Protein AF-A0A848VL19-F1 (afdb_monomer)

Nearest PDB structures (foldseek):
  5syn-assembly4_D  TM=7.194E-01  e=3.105E-04  Homo sapiens
  5syn-assembly3_C  TM=7.192E-01  e=1.170E-03  Homo sapiens
  6bje-assembly2_B  TM=7.110E-01  e=5.032E-03  Homo sapiens
  6qgo-assembly1_B  TM=7.159E-01  e=5.032E-03  Homo sapiens
  6bje-assembly1_A  TM=6.311E-01  e=4.709E-03  Homo sapiens

Solvent-accessible surface area (backbone atoms only — not comparable to full-atom values): 6571 Å² total; per-residue (Å²): 134,89,81,91,83,87,80,90,77,92,77,93,79,53,67,48,76,49,67,49,77,93,58,34,81,45,76,45,80,46,79,69,58,80,54,43,44,38,67,67,46,49,67,73,47,53,85,73,67,44,90,42,30,22,41,35,23,54,40,44,80,53,66,45,68,46,90,82,74,42,88,63,62,23,16,24,62,64,56,86,89,53,37,72,61,31,48,52,52,51,49,52,49,51,52,53,49,54,58,69,72,42,74,84,74,134

Radius of gyration: 16.23 Å; Cα contacts (8 Å, |Δi|>4): 139; chains: 1; bounding box: 48×24×52 Å

pLDDT: mean 91.0, std 11.44, range [45.34, 98.5]

Foldseek 3Di:
DDDDDDDDDDDDWDKDKDEDLVQAPEEAEDEDDWFDAQVVSVVVCVVVDDNRYMYMGTFAPAWDADPPNPVRIGHDQDDPPCRVVSVVVVVVVVVVVVVVSDDPDD

Mean predicted aligned error: 4.66 Å

Secondary structure (DSSP, 8-state):
--------------EEEES-TTT-SEEEE----TT--HHHHHHHHGGG--TTEEEEEEPPSEEEEPTTT-SSEEEES--STTHHHHHHHHHHHHHHHHHHHSPPP-

Sequence (106 aa):
MATEHKIAVTRTARYLISGDPRKARETWLLLHGYGQLADDFLKACRVLESPDRLLVVPEGLSRFYGKGFSERPGASWMTREAREDEIRDYVGYMDALMAHLSPPGP

Structure (mmCIF, N/CA/C/O backbone):
data_AF-A0A848VL19-F1
#
_entry.id   AF-A0A848VL19-F1
#
loop_
_atom_site.group_PDB
_atom_site.id
_atom_site.type_symbol
_atom_site.label_atom_id
_atom_site.label_alt_id
_atom_site.label_comp_id
_atom_site.label_asym_id
_atom_site.label_entity_id
_atom_site.label_seq_id
_atom_site.pdbx_PDB_ins_code
_atom_site.Cartn_x
_atom_site.Cartn_y
_atom_site.Cartn_z
_atom_site.occupancy
_atom_site.B_iso_or_equiv
_atom_site.auth_seq_id
_atom_site.auth_comp_id
_atom_site.auth_asym_id
_atom_site.auth_atom_id
_atom_site.pdbx_PDB_model_num
ATOM 1 N N . MET A 1 1 ? 18.073 -1.883 -33.393 1.00 80.25 1 MET A N 1
ATOM 2 C CA . MET A 1 1 ? 17.716 -0.947 -32.306 1.00 80.25 1 MET A CA 1
ATOM 3 C C . MET A 1 1 ? 16.505 -1.514 -31.591 1.00 80.25 1 MET A C 1
ATOM 5 O O . MET A 1 1 ? 15.684 -2.120 -32.267 1.00 80.25 1 MET A O 1
ATOM 9 N N . ALA A 1 2 ? 16.427 -1.393 -30.268 1.00 88.69 2 ALA A N 1
ATOM 10 C CA . ALA A 1 2 ? 15.231 -1.781 -29.522 1.00 88.69 2 ALA A CA 1
ATOM 11 C C . ALA A 1 2 ? 14.253 -0.597 -29.459 1.00 88.69 2 ALA A C 1
ATOM 13 O O . ALA A 1 2 ? 14.693 0.551 -29.404 1.00 88.69 2 ALA A O 1
ATOM 14 N N . THR A 1 3 ? 12.953 -0.882 -29.462 1.00 95.44 3 THR A N 1
ATOM 15 C CA . THR A 1 3 ? 11.880 0.102 -29.271 1.00 95.44 3 THR A CA 1
ATOM 16 C C . THR A 1 3 ? 11.096 -0.287 -28.026 1.00 95.44 3 THR A C 1
ATOM 18 O O . THR A 1 3 ? 10.744 -1.454 -27.858 1.00 95.44 3 THR A O 1
ATOM 21 N N . GLU A 1 4 ? 10.858 0.674 -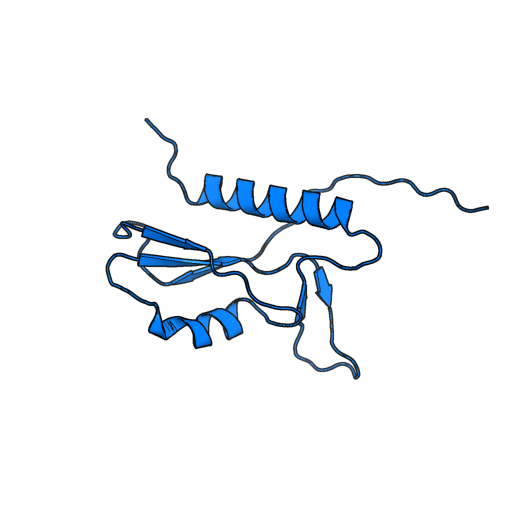27.138 1.00 93.25 4 GLU A N 1
ATOM 22 C CA . GLU A 1 4 ? 10.088 0.459 -25.914 1.00 93.25 4 GLU A CA 1
A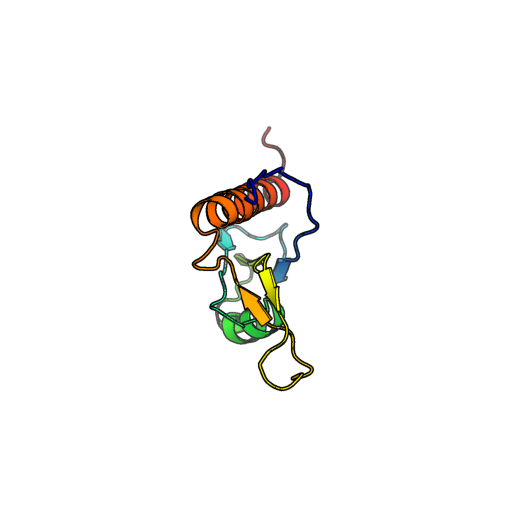TOM 23 C C . GLU A 1 4 ? 8.583 0.579 -26.193 1.00 93.25 4 GLU A C 1
ATOM 25 O O . GLU A 1 4 ? 8.135 1.497 -26.879 1.00 93.25 4 GLU A O 1
ATOM 30 N N . HIS A 1 5 ? 7.800 -0.336 -25.624 1.00 94.94 5 HIS A N 1
ATOM 31 C CA . HIS A 1 5 ? 6.341 -0.295 -25.621 1.00 94.94 5 HIS A CA 1
ATOM 32 C C . HIS A 1 5 ? 5.844 -0.637 -24.215 1.00 94.94 5 HIS A C 1
ATOM 34 O O . HIS A 1 5 ? 6.368 -1.555 -23.584 1.00 94.94 5 HIS A O 1
ATOM 40 N N . LYS A 1 6 ? 4.831 0.086 -23.730 1.00 94.69 6 LYS A N 1
ATOM 41 C CA . LYS A 1 6 ? 4.285 -0.066 -22.374 1.00 94.69 6 LYS A CA 1
ATOM 42 C C . LYS A 1 6 ? 2.794 -0.378 -22.437 1.00 94.69 6 LYS A C 1
ATOM 44 O O . LYS A 1 6 ? 2.083 0.172 -23.275 1.00 94.69 6 LYS A O 1
ATOM 49 N N . ILE A 1 7 ? 2.330 -1.247 -21.544 1.00 95.81 7 ILE A N 1
ATOM 50 C CA . ILE A 1 7 ? 0.913 -1.571 -21.357 1.00 95.81 7 ILE A CA 1
ATOM 51 C C . ILE A 1 7 ? 0.584 -1.553 -19.865 1.00 95.81 7 ILE A C 1
ATOM 53 O O . ILE A 1 7 ? 1.417 -1.937 -19.046 1.00 95.81 7 ILE A O 1
ATOM 57 N N . ALA A 1 8 ? -0.632 -1.137 -19.521 1.00 94.50 8 ALA A N 1
ATOM 58 C CA . ALA A 1 8 ? -1.152 -1.260 -18.165 1.00 94.50 8 ALA A CA 1
ATOM 59 C C . ALA A 1 8 ? -1.777 -2.648 -17.966 1.00 94.50 8 ALA A C 1
ATOM 61 O O . ALA A 1 8 ? -2.442 -3.173 -18.862 1.00 94.50 8 ALA A O 1
ATOM 62 N N . VAL A 1 9 ? -1.584 -3.232 -16.783 1.00 93.94 9 VAL A N 1
ATOM 63 C CA . VAL A 1 9 ? -2.141 -4.540 -16.407 1.00 93.94 9 VAL A CA 1
ATOM 64 C C . VAL A 1 9 ? -2.720 -4.489 -14.999 1.00 93.94 9 VAL A C 1
ATOM 66 O O . VAL A 1 9 ? -2.263 -3.728 -14.149 1.00 93.94 9 VAL A O 1
ATOM 69 N N . THR A 1 10 ? -3.717 -5.327 -14.721 1.00 92.62 10 THR A N 1
ATOM 70 C CA . THR A 1 10 ? -4.242 -5.482 -13.360 1.00 92.62 10 THR A CA 1
ATOM 71 C C . THR A 1 10 ? -3.299 -6.340 -12.522 1.00 92.62 10 THR A C 1
ATOM 73 O O . THR A 1 10 ? -2.787 -7.359 -12.986 1.00 92.62 10 THR A O 1
ATOM 76 N N . ARG A 1 11 ? -3.103 -5.958 -11.258 1.00 92.31 11 ARG A N 1
ATOM 77 C CA . ARG A 1 11 ? -2.255 -6.683 -10.313 1.00 92.31 11 ARG A CA 1
ATOM 78 C C . ARG A 1 11 ? -2.933 -6.825 -8.955 1.00 92.31 11 ARG A C 1
ATOM 80 O O . ARG A 1 11 ? -3.576 -5.899 -8.475 1.00 92.31 11 ARG A O 1
ATOM 87 N N . THR A 1 12 ? -2.737 -7.970 -8.305 1.00 95.38 12 THR A N 1
ATOM 88 C CA . THR A 1 12 ? -3.161 -8.174 -6.915 1.00 95.38 12 THR A CA 1
ATOM 89 C C . THR A 1 12 ? -2.220 -7.439 -5.960 1.00 95.38 12 THR A C 1
ATOM 91 O O . THR A 1 12 ? -1.029 -7.759 -5.869 1.00 95.38 12 THR A O 1
ATOM 94 N N . ALA A 1 13 ? -2.761 -6.463 -5.235 1.00 96.69 13 ALA A N 1
ATOM 95 C CA . ALA A 1 13 ? -2.051 -5.738 -4.191 1.00 96.69 13 ALA A CA 1
ATOM 96 C C . ALA A 1 13 ? -2.303 -6.357 -2.807 1.00 96.69 13 ALA A C 1
ATOM 98 O O . ALA A 1 13 ? -3.333 -6.989 -2.575 1.00 96.69 13 ALA A O 1
ATOM 99 N N . ARG A 1 14 ? -1.351 -6.189 -1.882 1.00 97.25 14 ARG A N 1
ATOM 100 C CA . ARG A 1 14 ? -1.447 -6.695 -0.505 1.00 97.25 14 ARG A CA 1
ATOM 101 C C . ARG A 1 14 ? -1.517 -5.511 0.442 1.00 97.25 14 ARG A C 1
ATOM 103 O O . ARG A 1 14 ? -0.684 -4.621 0.350 1.00 97.25 14 ARG A O 1
ATOM 110 N N . TYR A 1 15 ? -2.460 -5.534 1.369 1.00 98.06 15 TYR A N 1
ATOM 111 C CA . TYR A 1 15 ? -2.521 -4.597 2.483 1.00 98.06 15 TYR A CA 1
ATOM 112 C C . TYR A 1 15 ? -2.921 -5.346 3.750 1.00 98.06 15 TYR A C 1
ATOM 114 O O . TYR A 1 15 ? -3.485 -6.440 3.689 1.00 98.06 15 TYR A O 1
ATOM 122 N N . LEU A 1 16 ? -2.595 -4.766 4.895 1.00 98.12 16 LEU A N 1
ATOM 123 C CA . LEU A 1 16 ? -2.982 -5.259 6.211 1.00 98.12 16 LEU A CA 1
ATOM 124 C C . LEU A 1 16 ? -3.849 -4.216 6.897 1.00 98.12 16 LEU A C 1
ATOM 126 O O . LEU A 1 16 ? -3.717 -3.024 6.624 1.00 98.12 16 LEU A O 1
ATOM 130 N N . ILE A 1 17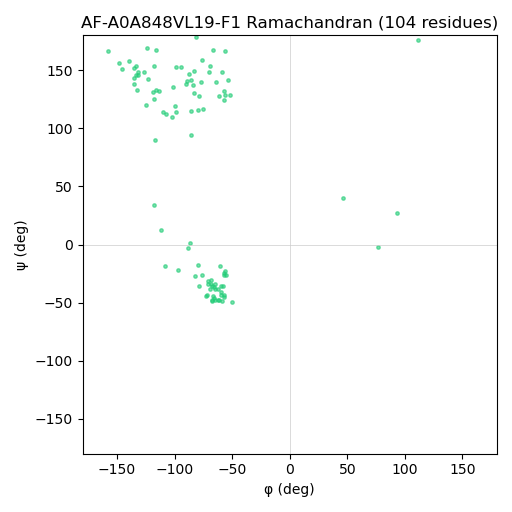 ? -4.701 -4.669 7.808 1.00 97.19 17 ILE A N 1
ATOM 131 C CA . ILE A 1 17 ? -5.466 -3.787 8.682 1.00 97.19 17 ILE A CA 1
ATOM 132 C C . ILE A 1 17 ? -5.257 -4.173 10.147 1.00 97.19 17 ILE A C 1
ATOM 134 O O . ILE A 1 17 ? -5.072 -5.351 10.452 1.00 97.19 17 ILE A O 1
ATOM 138 N N . SER A 1 18 ? -5.307 -3.188 11.042 1.00 97.69 18 SER A N 1
ATOM 139 C CA . SER A 1 18 ? -5.447 -3.400 12.488 1.00 97.69 18 SER A CA 1
ATOM 140 C C . SER A 1 18 ? -6.526 -2.472 13.045 1.00 97.69 18 SER A C 1
ATOM 142 O O . SER A 1 18 ? -6.549 -1.286 12.715 1.00 97.69 18 SER A O 1
ATOM 144 N N . GLY A 1 19 ? -7.431 -3.019 13.859 1.00 95.38 19 GLY A N 1
ATOM 145 C CA . GLY A 1 19 ? -8.658 -2.357 14.322 1.00 95.38 19 GLY A CA 1
ATOM 146 C C . GLY A 1 19 ? -9.937 -2.980 13.743 1.00 95.38 19 GLY A C 1
ATOM 147 O O . GLY A 1 19 ? -9.880 -3.908 12.937 1.00 95.38 19 GLY A O 1
ATOM 148 N N . ASP A 1 20 ? -11.106 -2.488 14.173 1.00 93.31 20 ASP A N 1
ATOM 149 C CA . ASP A 1 20 ? -12.421 -2.917 13.660 1.00 93.31 20 ASP A CA 1
ATOM 150 C C . ASP A 1 20 ? -12.970 -1.858 12.685 1.00 93.31 20 ASP A C 1
ATOM 152 O O . ASP A 1 20 ? -13.382 -0.783 13.137 1.00 93.31 20 ASP A O 1
ATOM 156 N N . PRO A 1 21 ? -13.038 -2.143 11.369 1.00 91.44 21 PRO A N 1
ATOM 157 C CA . PRO A 1 21 ? -13.554 -1.201 10.373 1.00 91.44 21 PRO A CA 1
ATOM 158 C C . PRO A 1 21 ? -14.971 -0.696 10.663 1.00 91.44 21 PRO A C 1
ATOM 160 O O . PRO A 1 21 ? -15.327 0.399 10.250 1.00 91.44 21 PRO A O 1
ATOM 163 N N . ARG A 1 22 ? -15.788 -1.466 11.394 1.00 89.69 22 ARG A N 1
ATOM 164 C CA . ARG A 1 22 ? -17.176 -1.089 11.716 1.00 89.69 22 ARG A CA 1
ATOM 165 C C . ARG A 1 22 ? -17.270 -0.086 12.864 1.00 89.69 22 ARG A C 1
ATOM 167 O O . ARG A 1 22 ? -18.328 0.500 13.069 1.00 89.69 22 ARG A O 1
ATOM 174 N N . LYS A 1 23 ? -16.202 0.055 13.653 1.00 91.56 23 LYS A N 1
ATOM 175 C CA . LYS A 1 23 ? -16.128 0.961 14.813 1.00 9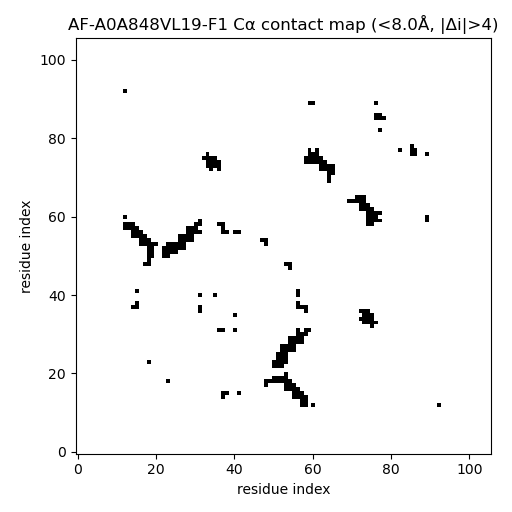1.56 23 LYS A CA 1
ATOM 176 C C . LYS A 1 23 ? -15.225 2.161 14.561 1.00 91.56 23 LYS A C 1
ATOM 178 O O . LYS A 1 23 ? -15.310 3.143 15.294 1.00 91.56 23 LYS A O 1
ATOM 183 N N . ALA A 1 24 ? -14.353 2.061 13.563 1.00 93.56 24 ALA A N 1
ATOM 184 C CA . ALA A 1 24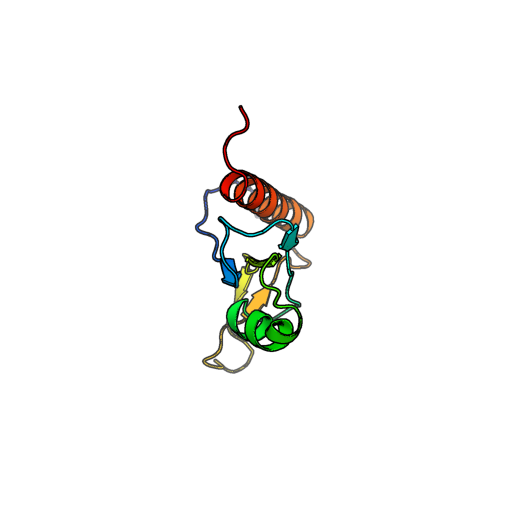 ? -13.393 3.093 13.242 1.00 93.56 24 ALA A CA 1
ATOM 185 C C . ALA A 1 24 ? -14.092 4.406 12.862 1.00 93.56 24 ALA A C 1
ATOM 187 O O . ALA A 1 24 ? -14.963 4.445 11.996 1.00 93.56 24 ALA A O 1
ATOM 188 N N . ARG A 1 25 ? -13.686 5.490 13.521 1.00 94.62 25 ARG A N 1
ATOM 189 C CA . ARG A 1 25 ? -14.073 6.873 13.211 1.00 94.62 25 ARG A CA 1
ATOM 190 C C . ARG A 1 25 ? -13.018 7.572 12.366 1.00 94.62 25 ARG A C 1
ATOM 192 O O . ARG A 1 25 ? -13.327 8.538 11.676 1.00 94.62 25 ARG A O 1
ATOM 199 N N . GLU A 1 26 ? -11.790 7.072 12.417 1.00 94.69 26 GLU A N 1
ATOM 200 C CA . GLU A 1 26 ? -10.680 7.513 11.588 1.00 94.69 26 GLU A CA 1
ATOM 201 C C . GLU A 1 26 ? -9.958 6.318 10.965 1.00 94.69 26 GLU A C 1
ATOM 203 O O . GLU A 1 26 ? -9.832 5.248 11.566 1.00 94.69 26 GLU A O 1
ATOM 208 N N . THR A 1 27 ? -9.469 6.514 9.743 1.00 94.81 27 THR A N 1
ATOM 209 C CA . THR A 1 27 ? -8.637 5.541 9.035 1.00 94.81 27 THR A CA 1
ATOM 210 C C . THR A 1 27 ? -7.279 6.163 8.771 1.00 94.81 27 THR A C 1
ATOM 212 O O . THR A 1 27 ? -7.188 7.252 8.209 1.00 94.81 27 THR A O 1
ATOM 215 N N . TRP A 1 28 ? -6.225 5.481 9.203 1.00 97.00 28 TRP A N 1
ATOM 216 C CA . TRP A 1 28 ? -4.847 5.922 9.050 1.00 97.00 28 TRP A CA 1
ATOM 217 C C . TRP A 1 28 ? -4.151 5.024 8.037 1.00 97.00 28 TRP A C 1
ATOM 219 O O . TRP A 1 28 ? -3.941 3.836 8.289 1.00 97.00 28 TRP A O 1
ATOM 229 N N . LEU A 1 29 ? -3.784 5.603 6.896 1.00 97.12 29 LEU A N 1
ATOM 230 C CA . LEU A 1 29 ? -3.002 4.925 5.872 1.00 97.12 29 LEU A CA 1
ATOM 231 C C . LEU A 1 29 ? -1.512 5.057 6.206 1.00 97.12 29 LEU A C 1
ATOM 233 O O . LEU A 1 29 ? -0.958 6.156 6.220 1.00 97.12 29 LEU A O 1
ATOM 237 N N . LEU A 1 30 ? -0.865 3.936 6.499 1.00 98.00 30 LEU A N 1
ATOM 238 C CA . LEU A 1 30 ? 0.520 3.882 6.947 1.00 98.00 30 LEU A CA 1
ATOM 239 C C . LEU A 1 30 ? 1.405 3.334 5.822 1.00 98.00 30 LEU A C 1
ATOM 241 O O . LEU A 1 30 ? 1.317 2.160 5.464 1.00 98.00 30 LEU A O 1
ATOM 245 N N . LEU A 1 31 ? 2.277 4.179 5.274 1.00 97.56 31 LEU A N 1
ATOM 246 C CA . LEU A 1 31 ? 3.148 3.825 4.152 1.00 97.56 31 LEU A CA 1
ATOM 247 C C . LEU A 1 31 ? 4.552 3.476 4.650 1.00 97.56 31 LEU A C 1
ATOM 249 O O . LEU A 1 31 ? 5.234 4.305 5.254 1.00 97.56 31 LEU A O 1
ATOM 253 N N . HIS A 1 32 ? 4.986 2.247 4.386 1.00 97.44 32 HIS A N 1
ATOM 254 C CA . HIS A 1 32 ? 6.312 1.777 4.777 1.00 97.44 32 HIS A CA 1
ATOM 255 C C . HIS A 1 32 ? 7.418 2.343 3.865 1.00 97.44 32 HIS A C 1
ATOM 257 O O . HIS A 1 32 ? 7.175 2.731 2.718 1.00 97.44 32 HIS A O 1
ATOM 263 N N . GLY A 1 33 ? 8.657 2.343 4.359 1.00 95.94 33 GLY A N 1
ATOM 264 C CA . GLY A 1 33 ? 9.851 2.732 3.609 1.00 95.94 33 GLY A CA 1
ATOM 265 C C . GLY A 1 33 ? 10.409 1.622 2.709 1.00 95.94 33 GLY A C 1
ATOM 266 O O . GLY A 1 33 ? 9.908 0.498 2.668 1.00 95.94 33 GLY A O 1
ATOM 267 N N . TYR A 1 34 ? 11.482 1.933 1.979 1.00 94.69 34 TYR A N 1
ATOM 268 C CA . TYR A 1 34 ? 12.129 1.002 1.049 1.00 94.69 34 TYR A CA 1
ATOM 269 C C . TYR A 1 34 ? 12.585 -0.297 1.733 1.00 94.69 34 TYR A C 1
ATOM 271 O O . TYR A 1 34 ? 13.256 -0.265 2.763 1.00 94.69 34 TYR A O 1
ATOM 279 N N . GLY A 1 35 ? 12.256 -1.442 1.130 1.00 93.69 35 GLY A N 1
ATOM 280 C CA . GLY A 1 35 ? 12.681 -2.765 1.593 1.00 93.69 35 GLY A CA 1
ATOM 281 C C . GLY A 1 35 ? 11.919 -3.292 2.809 1.00 93.69 35 GLY A C 1
ATOM 282 O O . GLY A 1 35 ? 12.155 -4.425 3.216 1.00 93.69 35 GLY A O 1
ATOM 283 N N . GLN A 1 36 ? 10.990 -2.516 3.369 1.00 94.88 36 GLN A N 1
ATOM 284 C CA . GLN A 1 36 ? 10.113 -2.975 4.442 1.00 94.88 36 GLN A CA 1
ATOM 285 C C . GLN A 1 36 ? 8.915 -3.737 3.861 1.00 94.88 36 GLN A C 1
ATOM 287 O O . GLN A 1 36 ? 8.464 -3.455 2.754 1.00 94.88 36 GLN A O 1
ATOM 292 N N . LEU A 1 37 ? 8.402 -4.707 4.617 1.00 95.44 37 LEU A N 1
ATOM 293 C CA . LEU A 1 37 ? 7.124 -5.361 4.339 1.00 95.44 37 LEU A CA 1
ATOM 294 C C . LEU A 1 37 ? 6.035 -4.743 5.211 1.00 95.44 37 LEU A C 1
ATOM 296 O O . LEU A 1 37 ? 6.308 -4.299 6.330 1.00 95.44 37 LEU A O 1
ATOM 300 N N . ALA A 1 38 ? 4.790 -4.794 4.738 1.00 97.50 38 ALA A N 1
ATOM 301 C CA . ALA A 1 38 ? 3.654 -4.233 5.467 1.00 97.50 38 ALA A CA 1
ATOM 302 C C . ALA A 1 38 ? 3.482 -4.851 6.871 1.00 97.50 38 ALA A C 1
ATOM 304 O O . ALA A 1 38 ? 3.142 -4.148 7.816 1.00 97.50 38 ALA A O 1
ATOM 305 N N . ASP A 1 39 ? 3.764 -6.150 7.027 1.00 96.06 39 ASP A N 1
ATOM 306 C CA . ASP A 1 39 ? 3.616 -6.864 8.308 1.00 96.06 39 ASP A CA 1
ATOM 307 C C . ASP A 1 39 ? 4.619 -6.385 9.366 1.00 96.06 39 ASP A C 1
ATOM 309 O O . ASP A 1 39 ? 4.248 -6.063 10.494 1.00 96.06 39 ASP A O 1
ATOM 313 N N . ASP A 1 40 ? 5.894 -6.276 8.990 1.00 94.19 40 ASP A N 1
ATOM 314 C CA . ASP A 1 40 ? 6.933 -5.793 9.899 1.00 94.19 40 ASP A CA 1
ATOM 315 C C . ASP A 1 40 ? 6.728 -4.314 10.246 1.00 94.19 40 ASP A C 1
ATOM 317 O O . ASP A 1 40 ? 6.933 -3.912 11.393 1.00 94.19 40 ASP A O 1
ATOM 321 N N . PHE A 1 41 ? 6.251 -3.516 9.287 1.00 97.44 41 PHE A N 1
ATOM 322 C CA . PHE A 1 41 ? 5.905 -2.122 9.534 1.00 97.44 41 PHE A CA 1
ATOM 323 C C . PHE A 1 41 ? 4.708 -1.987 10.487 1.00 97.44 41 PHE A C 1
ATOM 325 O O . PHE A 1 41 ? 4.780 -1.233 11.457 1.00 97.44 41 PHE A O 1
ATOM 332 N N . LEU A 1 42 ? 3.649 -2.782 10.294 1.00 97.88 42 LEU A N 1
ATOM 333 C CA . LEU A 1 42 ? 2.483 -2.784 11.181 1.00 97.88 42 LEU A CA 1
ATOM 334 C C . LEU A 1 42 ? 2.860 -3.137 12.625 1.00 97.88 42 LEU A C 1
ATOM 336 O O . LEU A 1 42 ? 2.367 -2.501 13.554 1.00 97.88 42 LEU A O 1
ATOM 340 N N . LYS A 1 43 ? 3.760 -4.111 12.831 1.00 96.94 43 LYS A N 1
ATOM 341 C CA . LYS A 1 43 ? 4.252 -4.470 14.175 1.00 96.94 43 LYS A CA 1
ATOM 342 C C . LYS A 1 43 ? 4.873 -3.273 14.894 1.00 96.94 43 LYS A C 1
ATOM 344 O O . LYS A 1 43 ? 4.584 -3.070 16.071 1.00 96.94 43 LYS A O 1
ATOM 349 N N . ALA A 1 44 ? 5.681 -2.474 14.197 1.00 96.62 44 ALA A N 1
ATOM 350 C CA . ALA A 1 44 ? 6.276 -1.261 14.758 1.00 96.62 44 ALA A CA 1
ATOM 351 C C . ALA A 1 44 ? 5.227 -0.166 15.033 1.00 96.62 44 ALA A C 1
ATOM 353 O O . ALA A 1 44 ? 5.363 0.604 15.982 1.00 96.62 44 ALA A O 1
ATOM 354 N N . CYS A 1 45 ? 4.154 -0.125 14.242 1.00 97.44 45 CYS A N 1
ATOM 355 C CA . CYS A 1 45 ? 3.081 0.858 14.361 1.00 97.44 45 CYS A CA 1
ATOM 356 C C . CYS A 1 45 ? 1.967 0.484 15.351 1.00 97.44 45 CYS A C 1
ATOM 358 O O . CYS A 1 45 ? 1.045 1.278 15.514 1.00 97.44 45 CYS A O 1
ATOM 360 N N . ARG A 1 46 ? 2.037 -0.656 16.056 1.00 95.62 46 ARG A N 1
ATOM 361 C CA . ARG A 1 46 ? 1.001 -1.057 17.035 1.00 95.62 46 ARG A CA 1
ATOM 362 C C . ARG A 1 46 ? 0.761 -0.034 18.143 1.00 95.62 46 ARG A C 1
ATOM 364 O O . ARG A 1 46 ? -0.339 0.058 18.666 1.00 95.62 46 ARG A O 1
ATOM 371 N N . VAL A 1 47 ? 1.762 0.784 18.464 1.00 97.25 47 VAL A N 1
ATOM 372 C CA . VAL A 1 47 ? 1.618 1.905 19.411 1.00 97.25 47 VAL A CA 1
ATOM 373 C C . VAL A 1 47 ? 0.576 2.945 18.965 1.00 97.25 47 VAL A C 1
ATOM 375 O O . VAL A 1 47 ? 0.097 3.724 19.781 1.00 97.25 47 VAL A O 1
ATOM 378 N N . LEU A 1 48 ? 0.215 2.964 17.679 1.00 97.62 48 LEU A N 1
ATOM 379 C CA . LEU A 1 48 ? -0.799 3.851 17.114 1.00 97.62 48 LEU A CA 1
ATOM 380 C C . LEU A 1 48 ? -2.219 3.271 17.190 1.00 97.62 48 LEU A C 1
ATOM 382 O O . LEU A 1 48 ? -3.145 3.949 16.749 1.00 97.62 48 LEU A O 1
ATOM 386 N N . GLU A 1 49 ? -2.411 2.044 17.681 1.00 97.06 49 GLU A N 1
ATOM 387 C CA . GLU A 1 49 ? -3.737 1.425 17.788 1.00 97.06 49 GLU A CA 1
ATOM 388 C C . GLU A 1 49 ? -4.641 2.190 18.770 1.00 97.06 49 GLU A C 1
ATOM 390 O O . GLU A 1 49 ? -4.212 2.634 19.834 1.00 97.06 49 GLU A O 1
ATOM 395 N N . SER A 1 50 ? -5.917 2.334 18.405 1.00 97.00 50 SER A N 1
ATOM 396 C CA . SER A 1 50 ? -6.968 2.950 19.225 1.00 97.00 50 SER A CA 1
ATOM 397 C C . SER A 1 50 ? -8.299 2.233 18.964 1.00 97.00 50 SER A C 1
ATOM 399 O O . SER A 1 50 ? -8.496 1.744 17.848 1.00 97.00 50 SER A O 1
ATOM 401 N N . PRO A 1 51 ? -9.242 2.168 19.929 1.00 94.75 51 PRO A N 1
ATOM 402 C CA . PRO A 1 51 ? -10.548 1.530 19.726 1.00 94.75 51 PRO A CA 1
ATOM 403 C C . PRO A 1 51 ? -11.372 2.091 18.555 1.00 94.75 51 PRO A C 1
ATOM 405 O O . PRO A 1 51 ? -12.232 1.390 18.025 1.00 94.75 51 PRO A O 1
ATOM 408 N N . ASP A 1 52 ? -11.127 3.343 18.171 1.00 96.44 52 ASP A N 1
ATOM 409 C CA . ASP A 1 52 ? -11.828 4.086 17.122 1.00 96.44 52 ASP A CA 1
ATOM 410 C C . ASP A 1 52 ? -10.962 4.373 15.883 1.00 96.44 52 ASP A C 1
ATOM 412 O O . ASP A 1 52 ? -11.377 5.138 15.011 1.00 96.44 52 ASP A O 1
ATOM 416 N N . ARG A 1 53 ? -9.793 3.731 15.760 1.00 96.31 53 ARG A N 1
ATOM 417 C CA . ARG A 1 53 ? -8.888 3.891 14.617 1.00 96.31 53 ARG A CA 1
ATOM 418 C C . ARG A 1 53 ? -8.728 2.591 13.844 1.00 96.31 53 ARG A C 1
ATOM 420 O O . ARG A 1 53 ? -8.433 1.547 14.420 1.00 96.31 53 ARG A O 1
ATOM 427 N N . LEU A 1 54 ? -8.841 2.684 12.522 1.00 97.31 54 LEU A N 1
ATOM 428 C CA . LEU A 1 54 ? -8.410 1.635 11.605 1.00 97.31 54 LEU A CA 1
ATOM 429 C C . LEU A 1 54 ? -7.027 1.985 11.054 1.00 97.31 54 LEU A C 1
ATOM 431 O O . LEU A 1 54 ? -6.878 2.956 10.315 1.00 97.31 54 LEU A O 1
ATOM 435 N N . LEU A 1 55 ? -6.013 1.194 11.394 1.00 98.31 55 LEU A N 1
ATOM 436 C CA . LEU A 1 55 ? -4.715 1.260 10.728 1.00 98.31 55 LEU A CA 1
ATOM 437 C C . LEU A 1 55 ? -4.786 0.437 9.446 1.00 98.31 55 LEU A C 1
ATOM 439 O O . LEU A 1 55 ? -5.201 -0.718 9.486 1.00 98.31 55 LEU A O 1
ATOM 443 N N . VAL A 1 56 ? -4.352 1.010 8.329 1.00 98.31 56 VAL A N 1
ATOM 444 C CA . VAL A 1 56 ? -4.292 0.347 7.024 1.00 98.31 56 VAL A CA 1
ATOM 445 C C . VAL A 1 56 ? -2.869 0.460 6.501 1.00 98.31 56 VAL A C 1
ATOM 447 O O . VAL A 1 56 ? -2.362 1.560 6.302 1.00 98.31 56 VAL A O 1
ATOM 450 N N . VAL A 1 57 ? -2.220 -0.677 6.270 1.00 98.50 57 VAL A N 1
ATOM 451 C CA . VAL A 1 57 ? -0.825 -0.751 5.825 1.00 98.50 57 VAL A CA 1
ATOM 452 C C . VAL A 1 57 ? -0.769 -1.409 4.448 1.00 98.50 57 VAL A C 1
ATOM 454 O O . VAL A 1 57 ? -0.696 -2.640 4.363 1.00 98.50 57 VAL A O 1
ATOM 457 N N . PRO A 1 58 ? -0.846 -0.636 3.354 1.00 98.25 58 PRO A N 1
ATOM 458 C CA . PRO A 1 58 ? -0.601 -1.168 2.023 1.00 98.25 58 PRO A CA 1
ATOM 459 C C . PRO A 1 58 ? 0.877 -1.520 1.817 1.00 98.25 58 PRO A C 1
ATOM 461 O O . PRO A 1 58 ? 1.772 -0.882 2.370 1.00 98.25 58 PRO A O 1
ATOM 464 N N . GLU A 1 59 ? 1.134 -2.544 1.007 1.00 98.19 59 GLU A N 1
ATOM 465 C CA . GLU A 1 59 ? 2.479 -2.972 0.625 1.00 98.19 59 GLU A CA 1
ATOM 466 C C . GLU A 1 59 ? 2.830 -2.474 -0.778 1.00 98.19 59 GLU A C 1
ATOM 468 O O . GLU A 1 59 ? 2.031 -2.615 -1.709 1.00 98.19 59 GLU A O 1
ATOM 473 N N . GLY A 1 60 ? 4.045 -1.944 -0.939 1.00 97.00 60 GLY A N 1
ATOM 474 C CA . GLY A 1 60 ? 4.565 -1.504 -2.230 1.00 97.00 60 GLY A CA 1
ATOM 475 C C . GLY A 1 60 ? 4.482 -2.598 -3.300 1.00 97.00 60 GLY A C 1
ATOM 476 O O . GLY A 1 60 ? 4.709 -3.784 -3.036 1.00 97.00 60 GLY A O 1
ATOM 477 N N . LEU A 1 61 ? 4.149 -2.201 -4.531 1.00 95.75 61 LEU A N 1
ATOM 478 C CA . LEU A 1 61 ? 3.935 -3.142 -5.631 1.00 95.75 61 LEU A CA 1
ATOM 479 C C . LEU A 1 61 ? 5.244 -3.821 -6.061 1.00 95.75 61 LEU A C 1
ATOM 481 O O . LEU A 1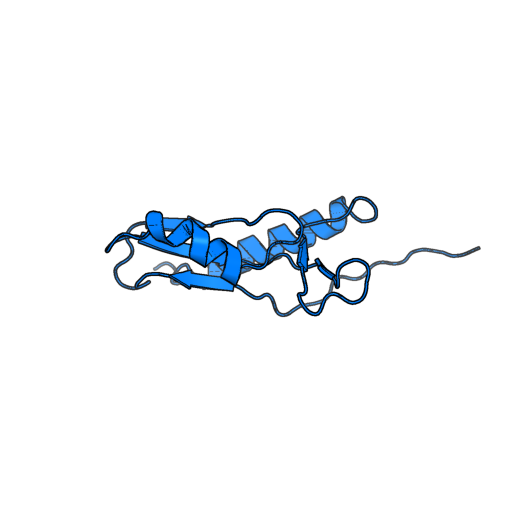 61 ? 5.238 -5.000 -6.416 1.00 95.75 61 LEU A O 1
ATOM 485 N N . SER A 1 62 ? 6.386 -3.147 -5.999 1.00 93.06 62 SER A N 1
ATOM 486 C CA . SER A 1 62 ? 7.653 -3.697 -6.491 1.00 93.06 62 SER A CA 1
ATOM 487 C C . SER A 1 62 ? 8.332 -4.541 -5.406 1.00 93.06 62 SER A C 1
ATOM 489 O O . SER A 1 62 ? 9.032 -4.023 -4.541 1.00 93.06 62 SER A O 1
ATOM 491 N N . ARG A 1 63 ? 8.101 -5.865 -5.428 1.00 92.00 63 ARG A N 1
ATOM 492 C CA . ARG A 1 63 ? 8.731 -6.829 -4.505 1.00 92.00 63 ARG A CA 1
ATOM 493 C C . ARG A 1 63 ? 10.054 -7.341 -5.058 1.00 92.00 63 ARG A C 1
ATOM 495 O O . ARG A 1 63 ? 10.154 -7.628 -6.247 1.00 92.00 63 ARG A O 1
ATOM 502 N N . PHE A 1 64 ? 11.041 -7.509 -4.187 1.00 91.12 64 PHE A N 1
ATOM 503 C CA . PHE A 1 64 ? 12.375 -7.974 -4.559 1.00 91.12 64 PHE A CA 1
ATOM 504 C C . PHE A 1 64 ? 13.019 -8.797 -3.440 1.00 91.12 64 PHE A C 1
ATOM 506 O O . PHE A 1 64 ? 12.688 -8.640 -2.267 1.00 91.12 64 PHE A O 1
ATOM 513 N N . TYR A 1 65 ? 13.973 -9.653 -3.799 1.00 89.19 65 TYR A N 1
ATOM 514 C CA . TYR A 1 65 ? 14.872 -10.288 -2.836 1.00 89.19 65 TYR A CA 1
ATOM 515 C C . TYR A 1 65 ? 16.121 -9.420 -2.649 1.00 89.19 65 TYR A C 1
ATOM 517 O O . TYR A 1 65 ? 16.651 -8.864 -3.613 1.00 89.19 65 TYR A O 1
ATOM 525 N N . GLY A 1 66 ? 16.581 -9.274 -1.405 1.00 71.38 66 GLY A N 1
ATOM 526 C CA . GLY A 1 66 ? 17.800 -8.532 -1.084 1.00 71.38 66 GLY A CA 1
ATOM 527 C C . GLY A 1 66 ? 19.074 -9.198 -1.623 1.00 71.38 66 GLY A C 1
ATOM 528 O O . GLY A 1 66 ? 19.072 -10.360 -2.040 1.00 71.38 66 GLY A O 1
ATOM 529 N N . LYS A 1 67 ? 20.198 -8.461 -1.602 1.00 64.00 67 LYS A N 1
ATOM 530 C CA . LYS A 1 67 ? 21.514 -9.010 -1.975 1.00 64.00 67 LYS A CA 1
ATOM 531 C C . LYS A 1 67 ? 21.838 -10.234 -1.109 1.00 64.00 67 LYS A C 1
ATOM 533 O O . LYS A 1 67 ? 21.800 -10.147 0.113 1.00 64.00 67 LYS A O 1
ATOM 538 N N . GLY A 1 68 ? 22.209 -11.337 -1.764 1.00 63.59 68 GLY A N 1
ATOM 539 C CA . GLY A 1 68 ? 22.623 -12.580 -1.106 1.00 63.59 68 GLY A CA 1
ATOM 540 C C . GLY A 1 68 ? 21.509 -13.601 -0.875 1.00 63.59 68 GLY A C 1
ATOM 541 O O . GLY A 1 68 ? 21.620 -14.363 0.076 1.00 63.59 68 GLY A O 1
ATOM 542 N N . PHE A 1 69 ? 20.449 -13.611 -1.702 1.00 56.34 69 PHE A N 1
ATOM 543 C CA . PHE A 1 69 ? 19.282 -14.494 -1.521 1.00 56.34 69 PHE A CA 1
ATOM 544 C C . PHE A 1 69 ? 18.791 -14.501 -0.068 1.00 56.34 69 PHE A C 1
ATOM 546 O O . PHE A 1 69 ? 18.454 -15.548 0.479 1.00 56.34 69 PHE A O 1
ATOM 553 N N . SER A 1 70 ? 18.782 -13.333 0.585 1.00 57.72 70 SER A N 1
ATOM 554 C CA . SER A 1 70 ? 18.176 -13.245 1.907 1.00 57.72 70 SER A CA 1
ATOM 555 C C . SER A 1 70 ? 16.731 -13.717 1.775 1.00 57.72 70 SER A C 1
ATOM 557 O O . SER A 1 70 ? 15.986 -13.172 0.958 1.00 57.72 70 SER A O 1
ATOM 559 N N . GLU A 1 71 ? 16.334 -14.711 2.570 1.00 63.06 71 GLU A N 1
ATOM 560 C CA . GLU A 1 71 ? 14.996 -15.315 2.506 1.00 63.06 71 GLU A CA 1
ATOM 561 C C . GLU A 1 71 ? 13.870 -14.289 2.677 1.00 63.06 71 GLU A C 1
ATOM 563 O O . GLU A 1 71 ? 12.745 -14.512 2.235 1.00 63.06 71 GLU A O 1
ATOM 568 N N . ARG A 1 72 ? 14.164 -13.143 3.304 1.00 78.38 72 ARG A N 1
ATOM 569 C CA . ARG A 1 72 ? 13.196 -12.069 3.489 1.00 78.38 72 ARG A CA 1
ATOM 570 C C . ARG A 1 72 ? 13.037 -11.229 2.216 1.00 78.38 72 ARG A C 1
ATOM 572 O O . ARG A 1 72 ? 13.988 -10.547 1.823 1.00 78.38 72 ARG A O 1
ATOM 579 N N . PRO A 1 73 ? 11.841 -11.228 1.598 1.00 89.50 73 PRO A N 1
ATOM 580 C CA . PRO A 1 73 ? 11.529 -10.291 0.534 1.00 89.50 73 PRO A CA 1
ATOM 581 C C . PRO A 1 73 ? 11.407 -8.869 1.097 1.00 89.50 73 PRO A C 1
ATOM 583 O O . PRO A 1 73 ? 11.054 -8.672 2.259 1.00 89.50 73 PRO A O 1
ATOM 586 N N . GLY A 1 74 ? 11.671 -7.882 0.250 1.00 93.25 74 GLY A N 1
ATOM 587 C CA . GLY A 1 74 ? 11.370 -6.474 0.484 1.00 93.25 74 GLY A CA 1
ATOM 588 C C . GLY A 1 74 ? 10.361 -5.954 -0.534 1.00 93.25 74 GLY A C 1
ATOM 589 O O . GLY A 1 74 ? 10.087 -6.607 -1.545 1.00 93.25 74 GLY A O 1
ATOM 590 N N . ALA A 1 75 ? 9.819 -4.766 -0.271 1.00 95.38 75 ALA A N 1
ATOM 591 C CA . ALA A 1 75 ? 8.933 -4.059 -1.186 1.00 95.38 75 ALA A CA 1
ATOM 592 C C . ALA A 1 75 ? 9.351 -2.590 -1.352 1.00 95.38 75 ALA A C 1
ATOM 594 O O . ALA A 1 75 ? 9.882 -1.961 -0.431 1.00 95.38 75 ALA A O 1
ATOM 595 N N . SER A 1 76 ? 9.100 -2.032 -2.532 1.00 95.38 76 SER A N 1
ATOM 596 C CA . SER A 1 76 ? 9.230 -0.607 -2.826 1.00 95.38 76 SER A CA 1
ATOM 597 C C . SER A 1 76 ? 8.011 -0.088 -3.587 1.00 95.38 76 SER A C 1
ATOM 599 O O . SER A 1 76 ? 7.310 -0.827 -4.277 1.00 95.38 76 SER A O 1
ATOM 601 N N . TRP A 1 77 ? 7.760 1.211 -3.435 1.00 96.25 77 TRP A N 1
ATOM 602 C CA . TRP A 1 77 ? 6.694 1.927 -4.139 1.00 96.25 77 TRP A CA 1
ATOM 603 C C . TRP A 1 77 ? 7.080 2.277 -5.571 1.00 96.25 77 TRP A C 1
ATOM 605 O O . TRP A 1 77 ? 6.238 2.265 -6.456 1.00 96.25 77 TRP A O 1
ATOM 615 N N . MET A 1 78 ? 8.356 2.593 -5.779 1.00 93.88 78 MET A N 1
ATOM 616 C CA . MET A 1 78 ? 8.903 2.983 -7.070 1.00 93.88 78 MET A CA 1
ATOM 617 C C . MET A 1 78 ? 10.418 2.745 -7.107 1.00 93.88 78 MET A C 1
ATOM 619 O O . MET A 1 78 ? 11.076 2.566 -6.076 1.00 93.88 78 MET A O 1
ATOM 623 N N . THR A 1 79 ? 10.963 2.807 -8.306 1.00 88.31 79 THR A N 1
ATOM 624 C CA . THR A 1 79 ? 12.361 2.746 -8.705 1.00 88.31 79 THR A CA 1
ATOM 625 C C . THR A 1 79 ? 12.688 4.001 -9.522 1.00 88.31 79 THR A C 1
ATOM 627 O O . THR A 1 79 ? 11.811 4.791 -9.874 1.00 88.31 79 THR A O 1
ATOM 630 N N . ARG A 1 80 ? 13.975 4.240 -9.800 1.00 88.50 80 ARG A N 1
ATOM 631 C CA . ARG A 1 80 ? 14.385 5.410 -10.598 1.00 88.50 80 ARG A CA 1
ATOM 632 C C . ARG A 1 80 ? 14.128 5.244 -12.097 1.00 88.50 80 ARG A C 1
ATOM 634 O O . ARG A 1 80 ? 13.950 6.253 -12.762 1.00 88.50 80 ARG A O 1
ATOM 641 N N . GLU A 1 81 ? 14.107 4.011 -12.596 1.00 87.19 81 GLU A N 1
ATOM 642 C CA . GLU A 1 81 ? 14.065 3.707 -14.033 1.00 87.19 81 GLU A CA 1
ATOM 643 C C . GLU A 1 81 ? 12.690 4.003 -14.655 1.00 87.19 81 GLU A C 1
ATOM 645 O O . GLU A 1 81 ? 12.605 4.643 -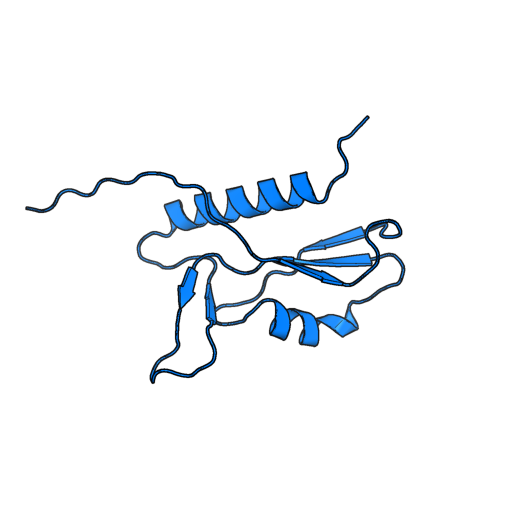15.695 1.00 87.19 81 GLU A O 1
ATOM 650 N N . ALA A 1 82 ? 11.604 3.605 -13.983 1.00 88.19 82 ALA A N 1
ATOM 651 C CA . ALA A 1 82 ? 10.226 3.749 -14.470 1.00 88.19 82 ALA A CA 1
ATOM 652 C C . ALA A 1 82 ? 9.376 4.653 -13.560 1.00 88.19 82 ALA A C 1
ATOM 654 O O . ALA A 1 82 ? 8.182 4.425 -13.370 1.00 88.19 82 ALA A O 1
ATOM 655 N N . ARG A 1 83 ? 10.003 5.678 -12.967 1.00 91.81 83 ARG A N 1
ATOM 656 C CA . ARG A 1 83 ? 9.444 6.458 -11.851 1.00 91.81 83 ARG A CA 1
ATOM 657 C C . ARG A 1 83 ? 8.017 6.955 -12.092 1.00 91.81 83 ARG A C 1
ATOM 659 O O . ARG A 1 83 ? 7.184 6.820 -11.207 1.00 91.81 83 ARG A O 1
ATOM 666 N N . GLU A 1 84 ? 7.746 7.569 -13.240 1.00 95.06 84 GLU A N 1
ATOM 667 C CA . GLU A 1 84 ? 6.429 8.165 -13.512 1.00 95.06 84 GLU A CA 1
ATOM 668 C C . GLU A 1 84 ? 5.331 7.114 -13.678 1.00 95.06 84 GLU A C 1
ATOM 670 O O . GLU A 1 84 ? 4.217 7.315 -13.197 1.00 95.06 84 GLU A O 1
ATOM 675 N N . ASP A 1 85 ? 5.649 5.986 -14.313 1.00 94.75 85 ASP A N 1
ATOM 676 C CA . ASP A 1 85 ? 4.698 4.894 -14.509 1.00 94.75 85 ASP A CA 1
ATOM 677 C C . ASP A 1 85 ? 4.422 4.171 -13.191 1.00 94.75 85 ASP A C 1
ATOM 679 O O . ASP A 1 85 ? 3.262 3.987 -12.835 1.00 94.75 85 ASP A O 1
ATOM 683 N N . GLU A 1 86 ? 5.456 3.887 -12.394 1.00 94.81 86 GLU A N 1
ATOM 684 C CA . GLU A 1 86 ? 5.267 3.296 -11.066 1.00 94.81 86 GLU A CA 1
ATOM 685 C C . GLU A 1 86 ? 4.517 4.241 -10.117 1.00 94.81 86 GLU A C 1
ATOM 687 O O . GLU A 1 86 ? 3.703 3.770 -9.323 1.00 94.81 86 GLU A O 1
ATOM 692 N N . ILE A 1 87 ? 4.715 5.567 -10.225 1.00 95.75 87 ILE A N 1
ATOM 693 C CA . ILE A 1 87 ? 3.882 6.552 -9.516 1.00 95.75 87 ILE A CA 1
ATOM 694 C C . ILE A 1 87 ? 2.418 6.416 -9.911 1.00 95.75 87 ILE A C 1
ATOM 696 O O . ILE A 1 87 ? 1.557 6.338 -9.035 1.00 95.75 87 ILE A O 1
ATOM 700 N N . ARG A 1 88 ? 2.132 6.360 -11.212 1.00 96.06 88 ARG A N 1
ATOM 701 C CA . ARG A 1 88 ? 0.771 6.180 -11.724 1.00 96.06 88 ARG A CA 1
ATOM 702 C C . ARG A 1 88 ? 0.137 4.900 -11.176 1.00 96.06 88 ARG A C 1
ATOM 704 O O . ARG A 1 88 ? -0.998 4.936 -10.706 1.00 96.06 88 ARG A O 1
ATOM 711 N N . ASP A 1 89 ? 0.891 3.805 -11.183 1.00 96.19 89 ASP A N 1
ATOM 712 C CA . ASP A 1 89 ? 0.424 2.490 -10.751 1.00 96.19 89 ASP A CA 1
ATOM 713 C C . ASP A 1 89 ? 0.146 2.437 -9.245 1.00 96.19 89 ASP A C 1
ATOM 715 O O . ASP A 1 89 ? -0.925 1.981 -8.835 1.00 96.19 89 ASP A O 1
ATOM 719 N N . TYR A 1 90 ? 1.069 2.913 -8.395 1.00 95.62 90 TYR A N 1
ATOM 720 C CA . TYR A 1 90 ? 0.819 2.868 -6.953 1.00 95.62 90 TYR A CA 1
ATOM 721 C C . TYR A 1 90 ? -0.252 3.875 -6.524 1.00 95.62 90 TYR A C 1
ATOM 723 O O . TYR A 1 90 ? -0.981 3.582 -5.579 1.00 95.62 90 TYR A O 1
ATOM 731 N N . VAL A 1 91 ? -0.385 5.028 -7.195 1.00 96.12 91 VAL A N 1
ATOM 732 C CA . VAL A 1 91 ? -1.479 5.980 -6.927 1.00 96.12 91 VAL A CA 1
ATOM 733 C C . VAL A 1 91 ? -2.820 5.347 -7.286 1.00 96.12 91 VAL A C 1
ATOM 735 O O . VAL A 1 91 ? -3.711 5.32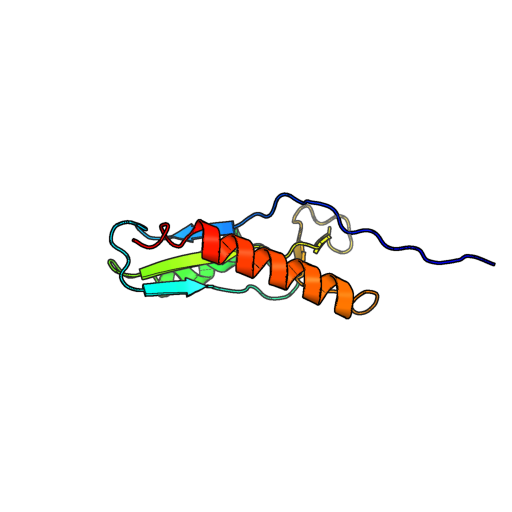8 -6.443 1.00 96.1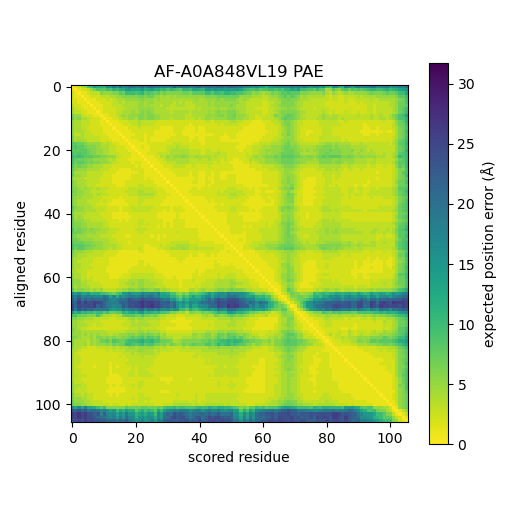2 91 VAL A O 1
ATOM 738 N N . GLY A 1 92 ? -2.938 4.721 -8.464 1.00 96.38 92 GLY A N 1
ATOM 739 C CA . GLY A 1 92 ? -4.152 3.995 -8.847 1.00 96.38 92 GLY A CA 1
ATOM 740 C C . GLY A 1 92 ? -4.488 2.850 -7.885 1.00 96.38 92 GLY A C 1
ATOM 741 O O . GLY A 1 92 ? -5.656 2.618 -7.568 1.00 96.38 92 GLY A O 1
ATOM 742 N N . TYR A 1 93 ? -3.471 2.169 -7.349 1.00 96.75 93 TYR A N 1
ATOM 743 C CA . TYR A 1 93 ? -3.658 1.219 -6.254 1.00 96.75 93 TYR A CA 1
ATOM 744 C C . TYR A 1 93 ? -4.201 1.900 -4.982 1.00 96.75 93 TYR A C 1
ATOM 746 O O . TYR A 1 93 ? -5.166 1.395 -4.407 1.00 96.75 93 TYR A O 1
ATOM 754 N N . MET A 1 94 ? -3.638 3.030 -4.539 1.00 96.75 94 MET A N 1
ATOM 755 C CA . MET A 1 94 ? -4.148 3.751 -3.361 1.00 96.75 94 MET A CA 1
ATOM 756 C C . MET A 1 94 ? -5.601 4.190 -3.549 1.00 96.75 94 MET A C 1
ATOM 758 O O . MET A 1 94 ? -6.408 3.985 -2.645 1.00 96.75 94 MET A O 1
ATOM 762 N N . ASP A 1 95 ? -5.956 4.714 -4.721 1.00 95.31 95 ASP A N 1
ATOM 763 C CA . ASP A 1 95 ? -7.327 5.126 -5.032 1.00 95.31 95 ASP A CA 1
ATOM 764 C C . ASP A 1 95 ? -8.293 3.935 -4.961 1.00 95.31 95 ASP A C 1
ATOM 766 O O . ASP A 1 95 ? -9.325 4.001 -4.289 1.00 95.31 95 ASP A O 1
ATOM 770 N N . ALA A 1 96 ? -7.930 2.806 -5.581 1.00 95.25 96 ALA A N 1
ATOM 771 C CA . ALA A 1 96 ? -8.722 1.580 -5.528 1.00 95.25 96 ALA A CA 1
ATOM 772 C C . ALA A 1 96 ? -8.861 1.039 -4.095 1.00 95.25 96 ALA A C 1
ATOM 774 O O . ALA A 1 96 ? -9.933 0.572 -3.710 1.00 95.25 96 ALA A O 1
ATOM 775 N N . LEU A 1 97 ? -7.798 1.122 -3.288 1.00 95.62 97 LEU A N 1
ATOM 776 C CA . LEU A 1 97 ? -7.823 0.718 -1.885 1.00 95.62 97 LEU A CA 1
ATOM 777 C C . LEU A 1 97 ? -8.751 1.618 -1.060 1.00 95.62 97 LEU A C 1
ATOM 779 O O . LEU A 1 97 ? -9.566 1.110 -0.295 1.00 95.62 97 LEU A O 1
ATOM 783 N N . MET A 1 98 ? -8.670 2.937 -1.229 1.00 92.75 98 MET A N 1
ATOM 784 C CA . MET A 1 98 ? -9.529 3.882 -0.512 1.00 92.75 98 MET A CA 1
ATOM 785 C C . MET A 1 98 ? -11.000 3.729 -0.900 1.00 92.75 98 MET A C 1
ATOM 787 O O . MET A 1 98 ? -11.870 3.780 -0.028 1.00 92.75 98 MET A O 1
ATOM 791 N N . ALA A 1 99 ? -11.280 3.472 -2.179 1.00 92.00 99 ALA A N 1
ATOM 792 C CA . ALA A 1 99 ? -12.621 3.150 -2.654 1.00 92.00 99 ALA A CA 1
ATOM 793 C C . ALA A 1 99 ? -13.130 1.810 -2.094 1.00 92.00 99 ALA A C 1
ATOM 795 O O . ALA A 1 99 ? -14.305 1.695 -1.774 1.00 92.00 99 ALA A O 1
ATOM 796 N N . HIS A 1 100 ? -12.256 0.811 -1.940 1.00 91.56 100 HIS A N 1
ATOM 797 C CA . HIS A 1 100 ? -12.611 -0.486 -1.357 1.00 91.56 100 HIS A CA 1
ATOM 798 C C . HIS A 1 100 ? -12.889 -0.418 0.154 1.00 91.56 100 HIS A C 1
ATOM 800 O O . HIS A 1 100 ? -13.719 -1.167 0.664 1.00 91.56 100 HIS A O 1
ATOM 806 N N . LEU A 1 101 ? -12.182 0.454 0.878 1.00 89.62 101 LEU A N 1
ATOM 807 C CA . LEU A 1 101 ? -12.330 0.627 2.328 1.00 89.62 101 LEU A CA 1
ATOM 808 C C . LEU A 1 101 ? -13.495 1.541 2.711 1.00 89.62 101 LEU A C 1
ATOM 810 O O . LEU A 1 101 ? -14.047 1.410 3.803 1.00 89.62 101 LEU A O 1
ATOM 814 N N . SER A 1 102 ? -13.857 2.468 1.830 1.00 81.75 102 SER A N 1
ATOM 815 C CA . SER A 1 102 ? -15.021 3.323 2.020 1.00 81.75 102 SER A CA 1
ATOM 816 C C . SER A 1 102 ? -16.274 2.521 1.659 1.00 81.75 102 SER A C 1
ATOM 818 O O . SER A 1 102 ? -16.326 1.959 0.564 1.00 81.75 102 SER A O 1
ATOM 820 N N . PRO A 1 103 ? -17.303 2.437 2.520 1.00 61.66 103 PRO A N 1
ATOM 821 C CA . PRO A 1 103 ? -18.580 1.900 2.071 1.00 61.66 103 PRO A CA 1
ATOM 822 C C . PRO A 1 103 ? -19.087 2.754 0.896 1.00 61.66 103 PRO A C 1
ATOM 824 O O . PRO A 1 103 ? -18.803 3.958 0.869 1.00 61.66 103 PRO A O 1
ATOM 827 N N . PRO A 1 104 ? -19.823 2.176 -0.075 1.00 49.38 104 PRO A N 1
ATOM 828 C CA . PRO A 1 104 ? -20.504 2.992 -1.069 1.00 49.38 104 PRO A CA 1
ATOM 829 C C . PRO A 1 104 ? -21.325 4.047 -0.320 1.00 49.38 104 PRO A C 1
ATOM 831 O O . PRO A 1 104 ? -22.020 3.723 0.648 1.00 49.38 104 PRO A O 1
ATOM 834 N N . GLY A 1 105 ? -21.157 5.314 -0.709 1.00 48.62 105 GLY A N 1
ATOM 835 C CA . GLY A 1 105 ? -21.962 6.406 -0.168 1.00 48.62 105 GLY A CA 1
ATOM 836 C C . GLY A 1 105 ? -23.460 6.142 -0.380 1.00 48.62 105 GLY A C 1
ATOM 837 O O . GLY A 1 105 ? -23.806 5.229 -1.137 1.00 48.62 105 GLY A O 1
ATOM 838 N N . PRO A 1 106 ? -24.343 6.896 0.298 1.00 45.34 106 PRO A N 1
ATOM 839 C CA . PRO A 1 106 ? -25.779 6.795 0.048 1.00 45.34 106 PRO A CA 1
ATOM 840 C C . PRO A 1 106 ? -26.123 6.971 -1.437 1.00 45.34 106 PRO A C 1
ATOM 842 O O . PRO A 1 106 ? -25.411 7.739 -2.129 1.00 45.34 106 PRO A O 1
#